Protein AF-A0A965FK18-F1 (afdb_monomer_lite)

Foldseek 3Di:
DDDPVVVVVVVVVVVVPPPPPADDPVVQVVVVVVVCVVLVPDDDPHDDPVCVVPDQKDWDKDKDFDDPPWAKIKTKHWIWGHDDPDIDPIDIDIDIDTD

Sequence (99 aa):
MKHPLLPALALYGFTLAASFAGSTLGESIDKTIDILEQYGKAQGDSIPRNVFHECKGVVILSIYKAAFIIGAEGGEGLVVIRKGNKWSPPSGISAAGAG

Radius of gyration: 20.44 Å; chains: 1; bounding box: 66×41×35 Å

Secondary structure (DSSP, 8-state):
-----HHHHHHHHHHTT----PPPHHHHHHHHHHHHHHHHH-SSSSPPHHHHHH-SEEEEEEEEEE-TTT-EEEEEEEEEEEETTEEPPPEEEEEEEE-

pLDDT: mean 76.02, std 15.05, range [48.12, 95.25]

Structure (mmCIF, N/CA/C/O backbone):
data_AF-A0A965FK18-F1
#
_entry.id   AF-A0A965FK18-F1
#
loop_
_atom_site.group_PDB
_atom_site.id
_atom_site.type_symbol
_atom_site.label_atom_id
_atom_site.label_alt_id
_atom_site.label_comp_id
_atom_site.label_asym_id
_atom_site.label_entity_id
_atom_site.label_seq_id
_atom_site.pdbx_PDB_ins_code
_atom_site.Cartn_x
_atom_site.Cartn_y
_atom_site.Cartn_z
_atom_site.occupancy
_atom_site.B_iso_or_equiv
_atom_site.auth_seq_id
_atom_site.auth_comp_id
_atom_site.auth_asym_id
_atom_site.auth_atom_id
_atom_site.pdbx_PDB_model_num
ATOM 1 N N . MET A 1 1 ? 49.071 -27.757 -19.689 1.00 48.47 1 MET A N 1
ATOM 2 C CA . MET A 1 1 ? 48.671 -26.945 -18.519 1.00 48.47 1 MET A CA 1
ATOM 3 C C . MET A 1 1 ? 47.845 -25.775 -19.044 1.00 48.47 1 MET A C 1
ATOM 5 O O . MET A 1 1 ? 48.425 -24.819 -19.533 1.00 48.47 1 MET A O 1
ATOM 9 N N . LYS A 1 2 ? 46.514 -25.917 -19.119 1.00 54.72 2 LYS A N 1
ATOM 10 C CA . LYS A 1 2 ? 45.589 -24.916 -19.688 1.00 54.72 2 LYS A CA 1
ATOM 11 C C . LYS A 1 2 ? 44.607 -24.516 -18.581 1.00 54.72 2 LYS A C 1
ATOM 13 O O . LYS A 1 2 ? 44.079 -25.383 -17.895 1.00 54.72 2 LYS A O 1
ATOM 18 N N . HIS A 1 3 ? 44.498 -23.218 -18.349 1.00 54.94 3 HIS A N 1
ATOM 19 C CA . HIS A 1 3 ? 44.089 -22.585 -17.093 1.00 54.94 3 HIS A CA 1
ATOM 20 C C . HIS A 1 3 ? 42.569 -22.680 -16.798 1.00 54.94 3 HIS A C 1
ATOM 22 O O . HIS A 1 3 ? 41.775 -22.559 -17.731 1.00 54.94 3 HIS A O 1
ATOM 28 N N . PRO A 1 4 ? 42.135 -22.821 -15.525 1.00 51.50 4 PRO A N 1
ATOM 29 C CA . PRO A 1 4 ? 40.728 -22.917 -15.115 1.00 51.50 4 PRO A CA 1
ATOM 30 C C . PRO A 1 4 ? 40.099 -21.527 -14.883 1.00 51.50 4 PRO A C 1
ATOM 32 O O . PRO A 1 4 ? 39.562 -21.245 -13.816 1.00 51.50 4 PRO A O 1
ATOM 35 N N . LEU A 1 5 ? 40.194 -20.625 -15.866 1.00 56.22 5 LEU A N 1
ATOM 36 C CA . LEU A 1 5 ? 39.733 -19.230 -15.722 1.00 56.22 5 LEU A CA 1
ATOM 37 C C . LEU A 1 5 ? 38.258 -19.016 -16.107 1.00 56.22 5 LEU A C 1
ATOM 39 O O . LEU A 1 5 ? 37.673 -17.999 -15.747 1.00 56.22 5 LEU A O 1
ATOM 43 N N . LEU A 1 6 ? 37.635 -19.981 -16.792 1.00 55.56 6 LEU A N 1
ATOM 44 C CA . LEU A 1 6 ? 36.222 -19.905 -17.178 1.00 55.56 6 LEU A CA 1
ATOM 45 C C . LEU A 1 6 ? 35.217 -19.999 -16.005 1.00 55.56 6 LEU A C 1
ATOM 47 O O . LEU A 1 6 ? 34.279 -19.203 -15.993 1.00 55.56 6 LEU A O 1
ATOM 51 N N . PRO A 1 7 ? 35.363 -20.900 -15.006 1.00 56.25 7 PRO A N 1
ATOM 52 C CA . PRO A 1 7 ? 34.383 -20.990 -13.918 1.00 56.25 7 PRO A CA 1
ATOM 53 C C . PRO A 1 7 ? 34.481 -19.818 -12.929 1.00 56.25 7 PRO A C 1
ATOM 55 O O . PRO A 1 7 ? 33.490 -19.467 -12.294 1.00 56.25 7 PRO A O 1
ATOM 58 N N . ALA A 1 8 ? 35.649 -19.173 -12.823 1.00 55.12 8 ALA A N 1
ATOM 59 C CA . ALA A 1 8 ? 35.850 -18.025 -11.941 1.00 55.12 8 ALA A CA 1
ATOM 60 C C . ALA A 1 8 ? 35.097 -16.769 -12.425 1.00 55.12 8 ALA A C 1
ATOM 62 O O . ALA A 1 8 ? 34.592 -16.002 -11.608 1.00 55.12 8 ALA A O 1
ATOM 63 N N . LEU A 1 9 ? 34.964 -16.585 -13.745 1.00 54.97 9 LEU A N 1
ATOM 64 C CA . LEU A 1 9 ? 34.256 -15.440 -14.327 1.00 54.97 9 LEU A CA 1
ATOM 65 C C . LEU A 1 9 ? 32.729 -15.549 -14.153 1.00 54.97 9 LEU A C 1
ATOM 67 O O . LEU A 1 9 ? 32.060 -14.546 -13.916 1.00 54.97 9 LEU A O 1
ATOM 71 N N . ALA A 1 10 ? 32.185 -16.771 -14.196 1.00 57.16 10 ALA A N 1
ATOM 72 C CA . ALA A 1 10 ? 30.768 -17.025 -13.930 1.00 57.16 10 ALA A CA 1
ATOM 73 C C . ALA A 1 10 ? 30.397 -16.771 -12.456 1.00 57.16 10 ALA A C 1
ATOM 75 O O . ALA A 1 10 ? 29.320 -16.251 -12.170 1.00 57.16 10 ALA A O 1
ATOM 76 N N . LEU A 1 11 ? 31.311 -17.070 -11.524 1.00 54.78 11 LEU A N 1
ATOM 77 C CA . LEU A 1 11 ? 31.109 -16.803 -10.097 1.00 54.78 11 LEU A CA 1
ATOM 78 C C . LEU A 1 11 ? 31.154 -15.299 -9.770 1.00 54.78 11 LEU A C 1
ATOM 80 O O . LEU A 1 11 ? 30.399 -14.837 -8.920 1.00 54.78 11 LEU A O 1
ATOM 84 N N . TYR A 1 12 ? 31.988 -14.528 -10.478 1.00 54.81 12 TYR A N 1
ATOM 85 C CA . TYR A 1 12 ? 32.101 -13.074 -10.299 1.00 54.81 12 TYR A CA 1
ATOM 86 C C . TYR A 1 12 ? 30.897 -12.303 -10.873 1.00 54.81 12 TYR A C 1
ATOM 88 O O . TYR A 1 12 ? 30.498 -11.270 -10.337 1.00 54.81 12 TYR A O 1
ATOM 96 N N . GLY A 1 13 ? 30.272 -12.820 -11.938 1.00 53.38 13 GLY A N 1
ATOM 97 C CA . GLY A 1 13 ? 29.026 -12.263 -12.476 1.00 53.38 13 GLY A CA 1
ATOM 98 C C . GLY A 1 13 ? 27.823 -12.458 -11.545 1.00 53.38 13 GLY A C 1
ATOM 99 O O . GLY A 1 13 ? 26.942 -11.604 -11.492 1.00 53.38 13 GLY A O 1
ATOM 100 N N . PHE A 1 14 ? 27.805 -13.541 -10.762 1.00 51.12 14 PHE A N 1
ATOM 101 C CA . PHE A 1 14 ? 26.692 -13.859 -9.864 1.00 51.12 14 PHE A CA 1
ATOM 102 C C . PHE A 1 14 ? 26.662 -12.982 -8.601 1.00 51.12 14 PHE A C 1
ATOM 104 O O . PHE A 1 14 ? 25.592 -12.712 -8.061 1.00 51.12 14 PHE A O 1
ATOM 111 N N . THR A 1 15 ? 27.810 -12.467 -8.147 1.00 54.00 15 THR A N 1
ATOM 112 C CA . THR A 1 15 ? 27.869 -11.588 -6.966 1.00 54.00 15 THR A CA 1
ATOM 113 C C . THR A 1 15 ? 27.397 -10.158 -7.240 1.00 54.00 15 THR A C 1
ATOM 115 O O . THR A 1 15 ? 27.059 -9.449 -6.297 1.00 54.00 15 THR A O 1
ATOM 118 N N . LEU A 1 16 ? 27.341 -9.722 -8.506 1.00 49.72 16 LEU A N 1
ATOM 119 C CA . LEU A 1 16 ? 26.945 -8.350 -8.860 1.00 49.72 16 LEU A CA 1
ATOM 120 C C . LEU A 1 16 ? 25.418 -8.164 -8.982 1.00 49.72 16 LEU A C 1
ATOM 122 O O . LEU A 1 16 ? 24.944 -7.035 -9.058 1.00 49.72 16 LEU A O 1
ATOM 126 N N . ALA A 1 17 ? 24.636 -9.248 -8.957 1.00 49.22 17 ALA A N 1
ATOM 127 C CA . ALA A 1 17 ? 23.177 -9.201 -9.097 1.00 49.22 17 ALA A CA 1
ATOM 128 C C . ALA A 1 17 ? 22.409 -9.077 -7.762 1.00 49.22 17 ALA A C 1
ATOM 130 O O . ALA A 1 17 ? 21.184 -8.994 -7.774 1.00 49.22 17 ALA A O 1
ATOM 131 N N . ALA A 1 18 ? 23.094 -9.068 -6.611 1.00 48.12 18 ALA A N 1
ATOM 132 C CA . ALA A 1 18 ? 22.445 -9.100 -5.293 1.00 48.12 18 ALA A CA 1
ATOM 133 C C . ALA A 1 18 ? 22.260 -7.724 -4.625 1.00 48.12 18 ALA A C 1
ATOM 135 O O . ALA A 1 18 ? 21.739 -7.652 -3.513 1.00 48.12 18 ALA A O 1
ATOM 136 N N . SER A 1 19 ? 22.639 -6.625 -5.282 1.00 51.12 19 SER A N 1
ATOM 137 C CA . SER A 1 19 ? 22.393 -5.272 -4.767 1.00 51.12 19 SER A CA 1
ATOM 138 C C . SER A 1 19 ? 20.965 -4.817 -5.084 1.00 51.12 19 SER A C 1
ATOM 140 O O . SER A 1 19 ? 20.757 -3.851 -5.815 1.00 51.12 19 SER A O 1
ATOM 142 N N . PHE A 1 20 ? 19.964 -5.513 -4.538 1.00 53.31 20 PHE A N 1
ATOM 143 C CA . PHE A 1 20 ? 18.619 -4.952 -4.422 1.00 53.31 20 PHE A CA 1
ATOM 144 C C . PHE A 1 20 ? 18.674 -3.850 -3.360 1.00 53.31 20 PHE A C 1
ATOM 146 O O . PHE A 1 20 ? 18.553 -4.108 -2.163 1.00 53.31 20 PHE A O 1
ATOM 153 N N . ALA A 1 21 ? 18.922 -2.617 -3.797 1.00 56.66 21 ALA A N 1
ATOM 154 C CA . ALA A 1 21 ? 18.743 -1.439 -2.964 1.00 56.66 21 ALA A CA 1
ATOM 155 C C . ALA A 1 21 ? 17.235 -1.255 -2.719 1.00 56.66 21 ALA A C 1
ATOM 157 O O . ALA A 1 21 ? 16.543 -0.651 -3.532 1.00 56.66 21 ALA A O 1
ATOM 158 N N . GLY A 1 22 ? 16.719 -1.852 -1.641 1.00 60.59 22 GLY A N 1
ATOM 159 C CA . GLY A 1 22 ? 15.365 -1.580 -1.152 1.00 60.59 22 GLY A CA 1
ATOM 160 C C . GLY A 1 22 ? 15.257 -0.141 -0.642 1.00 60.59 22 GLY A C 1
ATOM 161 O O . GLY A 1 22 ? 16.243 0.417 -0.150 1.00 60.59 22 GLY A O 1
ATOM 162 N N . SER A 1 23 ? 14.083 0.476 -0.773 1.00 69.06 23 SER A N 1
ATOM 163 C CA . SER A 1 23 ? 13.854 1.835 -0.284 1.00 69.06 23 SER A CA 1
ATOM 164 C C . SER A 1 23 ? 13.952 1.918 1.238 1.00 69.06 23 SER A C 1
ATOM 166 O O . SER A 1 23 ? 13.714 0.960 1.979 1.00 69.06 23 SER A O 1
ATOM 168 N N . THR A 1 24 ? 14.284 3.111 1.727 1.00 79.31 24 THR A N 1
ATOM 169 C CA . THR A 1 24 ? 14.166 3.403 3.157 1.00 79.31 24 THR A CA 1
ATOM 170 C C . THR A 1 24 ? 12.695 3.601 3.535 1.00 79.31 24 THR A C 1
ATOM 172 O O . THR A 1 24 ? 11.885 4.056 2.726 1.00 79.31 24 THR A O 1
ATOM 175 N N . LEU A 1 25 ? 12.335 3.309 4.791 1.00 75.94 25 LEU A N 1
ATOM 176 C CA . LEU A 1 25 ? 10.957 3.474 5.277 1.00 75.94 25 LEU A CA 1
ATOM 177 C C . LEU A 1 25 ? 10.436 4.911 5.082 1.00 75.94 25 LEU A C 1
ATOM 179 O O . LEU A 1 25 ? 9.276 5.092 4.728 1.00 75.94 25 LEU A O 1
ATOM 183 N N . GLY A 1 26 ? 11.290 5.918 5.299 1.00 81.69 26 GLY A N 1
ATOM 184 C CA . GLY A 1 26 ? 10.921 7.325 5.121 1.00 81.69 26 GLY A CA 1
ATOM 185 C C . GLY A 1 26 ? 10.522 7.633 3.680 1.00 81.69 26 GLY A C 1
ATOM 186 O O . GLY A 1 26 ? 9.441 8.155 3.437 1.00 81.69 26 GLY A O 1
ATOM 187 N N . GLU A 1 27 ? 11.329 7.189 2.720 1.00 81.94 27 GLU A N 1
ATOM 188 C CA . GLU A 1 27 ? 11.045 7.380 1.296 1.00 81.94 27 GLU A CA 1
ATOM 189 C C . GLU A 1 27 ? 9.777 6.634 0.842 1.00 81.94 27 GLU A C 1
ATOM 191 O O . GLU A 1 27 ? 9.013 7.128 0.013 1.00 81.94 27 GLU A O 1
ATOM 196 N N . SER A 1 28 ? 9.512 5.458 1.417 1.00 81.50 28 SER A N 1
ATOM 197 C CA . SER A 1 28 ? 8.258 4.728 1.200 1.00 81.50 28 SER A CA 1
ATOM 198 C C . SER A 1 28 ? 7.031 5.478 1.738 1.00 81.50 28 SER A C 1
ATOM 200 O O . SER A 1 28 ? 5.966 5.421 1.117 1.00 81.50 28 SER A O 1
ATOM 202 N N . ILE A 1 29 ? 7.155 6.183 2.871 1.00 85.00 29 ILE A N 1
ATOM 203 C CA . ILE A 1 29 ? 6.073 7.009 3.434 1.00 85.00 29 ILE A CA 1
ATOM 204 C C . ILE A 1 29 ? 5.775 8.180 2.502 1.00 85.00 29 ILE A C 1
ATOM 206 O O . ILE A 1 29 ? 4.614 8.372 2.145 1.00 85.00 29 ILE A O 1
ATOM 210 N N . ASP A 1 30 ? 6.805 8.899 2.058 1.00 88.06 30 ASP A N 1
ATOM 211 C CA . ASP A 1 30 ? 6.645 10.061 1.179 1.00 88.06 30 ASP A CA 1
ATOM 212 C C . ASP A 1 30 ? 5.989 9.663 -0.153 1.00 88.06 30 ASP A C 1
ATOM 214 O O . ASP A 1 30 ? 4.953 10.214 -0.527 1.00 88.06 30 ASP A O 1
ATOM 218 N N . LYS A 1 31 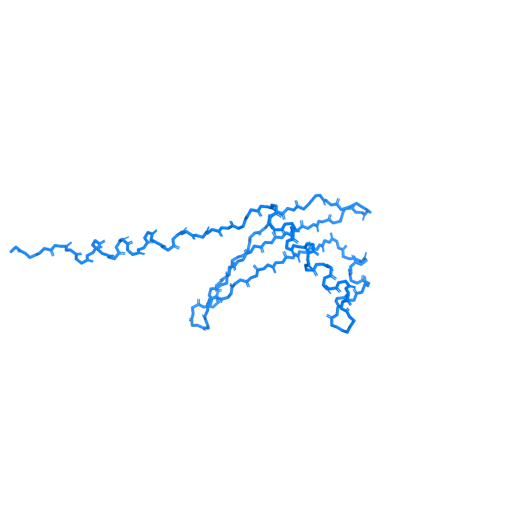? 6.482 8.597 -0.802 1.00 85.50 31 LYS A N 1
ATOM 219 C CA . LYS A 1 31 ? 5.863 8.043 -2.024 1.00 85.50 31 LYS A CA 1
ATOM 220 C C . LYS A 1 31 ? 4.406 7.633 -1.810 1.00 85.50 31 LYS A C 1
ATOM 222 O O . LYS A 1 31 ? 3.563 7.804 -2.688 1.00 85.50 31 LYS A O 1
ATOM 227 N N . THR A 1 32 ? 4.102 7.067 -0.645 1.00 82.06 32 THR A N 1
ATOM 228 C CA . THR A 1 32 ? 2.742 6.644 -0.300 1.00 82.06 32 THR A CA 1
ATOM 229 C C . THR A 1 32 ? 1.797 7.838 -0.157 1.00 82.06 32 THR A C 1
ATOM 231 O O . THR A 1 32 ? 0.648 7.759 -0.599 1.00 82.06 32 THR A O 1
ATOM 234 N N . ILE A 1 33 ? 2.269 8.945 0.422 1.00 86.25 33 ILE A N 1
ATOM 235 C CA . ILE A 1 33 ? 1.503 10.192 0.528 1.00 86.25 33 ILE A CA 1
ATOM 236 C C . ILE A 1 33 ? 1.209 10.749 -0.867 1.00 86.25 33 ILE A C 1
ATOM 238 O O . ILE A 1 33 ? 0.048 11.034 -1.160 1.00 86.25 33 ILE A O 1
ATOM 242 N N . ASP A 1 34 ? 2.213 10.811 -1.745 1.00 87.31 34 ASP A N 1
ATOM 243 C CA . ASP A 1 34 ? 2.055 11.315 -3.115 1.00 87.31 34 ASP A CA 1
ATOM 244 C C . ASP A 1 34 ? 1.002 10.524 -3.903 1.00 87.31 34 ASP A C 1
ATOM 246 O O . ASP A 1 34 ? 0.113 11.105 -4.535 1.00 87.31 34 ASP A O 1
ATOM 250 N N . ILE A 1 35 ? 1.047 9.189 -3.812 1.00 84.75 35 ILE A N 1
ATOM 251 C CA . ILE A 1 35 ? 0.049 8.308 -4.430 1.00 84.75 35 ILE A CA 1
ATOM 252 C C . ILE A 1 35 ? -1.344 8.621 -3.869 1.00 84.75 35 ILE A C 1
ATOM 254 O O . ILE A 1 35 ? -2.286 8.843 -4.631 1.00 84.75 35 ILE A O 1
ATOM 258 N N . LEU A 1 36 ? -1.503 8.677 -2.544 1.00 82.69 36 LEU A N 1
ATOM 259 C CA . LEU A 1 36 ? -2.802 8.958 -1.927 1.00 82.69 36 LEU A CA 1
ATOM 260 C C . LEU A 1 36 ? -3.356 10.332 -2.319 1.00 82.69 36 LEU A C 1
ATOM 262 O O . LEU A 1 36 ? -4.560 10.454 -2.556 1.00 82.69 36 LEU A O 1
ATOM 266 N N . GLU A 1 37 ? -2.509 11.353 -2.426 1.00 83.44 37 GLU A N 1
ATOM 267 C CA . GLU A 1 37 ? -2.918 12.676 -2.895 1.00 83.44 37 GLU A CA 1
ATOM 268 C C . GLU A 1 37 ? -3.365 12.664 -4.355 1.00 83.44 37 GLU A C 1
ATOM 270 O O . GLU A 1 37 ? -4.401 13.250 -4.688 1.00 83.44 37 GLU A O 1
ATOM 275 N N . GLN A 1 38 ? -2.609 11.988 -5.220 1.00 82.50 38 GLN A N 1
ATOM 276 C CA . GLN A 1 38 ? -2.929 11.863 -6.636 1.00 82.50 38 GLN A CA 1
ATOM 277 C C . GLN A 1 38 ? -4.285 11.174 -6.828 1.00 82.50 38 GLN A C 1
ATOM 279 O O . GLN A 1 38 ? -5.157 11.708 -7.517 1.00 82.50 38 GLN A O 1
ATOM 284 N N . TYR A 1 39 ? -4.502 10.035 -6.164 1.00 75.25 39 TYR A N 1
ATOM 285 C CA . TYR A 1 39 ? -5.776 9.313 -6.222 1.00 75.25 39 TYR A CA 1
ATOM 286 C C . TYR A 1 39 ? -6.912 10.057 -5.511 1.00 75.25 39 TYR A C 1
ATOM 288 O O . TYR A 1 39 ? -8.069 9.934 -5.909 1.00 75.25 39 TYR A O 1
ATOM 296 N N . GLY A 1 40 ? -6.605 10.860 -4.490 1.00 73.75 40 GLY A N 1
ATOM 297 C CA . GLY A 1 40 ? -7.577 11.713 -3.810 1.00 73.75 40 GLY A CA 1
ATOM 298 C C . GLY A 1 40 ? -8.093 12.867 -4.675 1.00 73.75 40 GLY A C 1
ATOM 299 O O . GLY A 1 40 ? -9.244 13.273 -4.507 1.00 73.75 40 GLY A O 1
ATOM 300 N N . LYS A 1 41 ? -7.262 13.382 -5.592 1.00 74.25 41 LYS A N 1
ATOM 301 C CA . LYS A 1 41 ? -7.593 14.482 -6.518 1.00 74.25 41 LYS A CA 1
ATOM 302 C C . LYS A 1 41 ? -8.143 13.990 -7.866 1.00 74.25 41 LYS A C 1
ATOM 304 O O . LYS A 1 41 ? -8.794 14.764 -8.564 1.00 74.25 41 LYS A O 1
ATOM 309 N N . ALA A 1 42 ? -7.915 12.727 -8.232 1.00 65.69 42 ALA A N 1
ATOM 310 C CA . ALA A 1 42 ? -8.398 12.149 -9.484 1.00 65.69 42 ALA A CA 1
ATOM 311 C C . ALA A 1 42 ? -9.932 11.969 -9.483 1.00 65.69 42 ALA A C 1
ATOM 313 O O . ALA A 1 42 ? -10.491 11.230 -8.670 1.00 65.69 42 ALA A O 1
ATOM 314 N N . GLN A 1 43 ? -10.624 12.623 -10.420 1.00 52.09 43 GLN A N 1
ATOM 315 C CA . GLN A 1 43 ? -12.043 12.395 -10.713 1.00 52.09 43 GLN A CA 1
ATOM 316 C C . GLN A 1 43 ? -12.160 11.434 -11.905 1.00 52.09 43 GLN A C 1
ATOM 318 O O . GLN A 1 43 ? -11.699 11.767 -12.992 1.00 52.09 43 GLN A O 1
ATOM 323 N N . GLY A 1 44 ? -12.763 10.257 -11.711 1.00 59.59 44 GLY A N 1
ATOM 324 C CA . GLY A 1 44 ? -13.120 9.338 -12.807 1.00 59.59 44 GLY A CA 1
ATOM 325 C C . GLY A 1 44 ? -12.662 7.893 -12.599 1.00 59.59 44 GLY A C 1
ATOM 326 O O . GLY A 1 44 ? -13.510 7.013 -12.543 1.00 59.59 44 GLY A O 1
ATOM 327 N N . ASP A 1 45 ? -11.359 7.671 -12.396 1.00 57.25 45 ASP A N 1
ATOM 328 C CA . ASP A 1 45 ? -10.749 6.334 -12.202 1.00 57.25 45 ASP A CA 1
ATOM 329 C C . ASP A 1 45 ? -10.348 6.052 -10.740 1.00 57.25 45 ASP A C 1
ATOM 331 O O . ASP A 1 45 ? -9.578 5.140 -10.432 1.00 57.25 45 ASP A O 1
ATOM 335 N N . SER A 1 46 ? -10.841 6.862 -9.802 1.00 65.75 46 SER A N 1
ATOM 336 C CA . SER A 1 46 ? -10.495 6.742 -8.389 1.00 65.75 46 SER A CA 1
ATOM 337 C C . SER A 1 46 ? -11.273 5.621 -7.702 1.00 65.75 46 SER A C 1
ATOM 339 O O . SER A 1 46 ? -12.466 5.416 -7.925 1.00 65.75 46 SER A O 1
ATOM 341 N N . ILE A 1 47 ? -10.575 4.898 -6.820 1.00 74.38 47 ILE A N 1
ATOM 342 C CA . ILE A 1 47 ? -11.167 3.884 -5.943 1.00 74.38 47 ILE A CA 1
ATOM 343 C C . ILE A 1 47 ? -12.395 4.502 -5.243 1.00 74.38 47 ILE A C 1
ATOM 345 O O . ILE A 1 47 ? -12.250 5.537 -4.578 1.00 74.38 47 ILE A O 1
ATOM 349 N N . PRO A 1 48 ? -13.595 3.898 -5.372 1.00 82.06 48 PRO A N 1
ATOM 350 C CA . PRO A 1 48 ? -14.818 4.458 -4.817 1.00 82.06 48 PRO A CA 1
ATOM 351 C C . PRO A 1 48 ? -14.684 4.758 -3.324 1.00 82.06 48 PRO A C 1
ATOM 353 O O . PRO A 1 48 ? -14.161 3.959 -2.545 1.00 82.06 48 PRO A O 1
ATOM 356 N N . ARG A 1 49 ? -15.173 5.925 -2.896 1.00 79.94 49 ARG A N 1
ATOM 357 C CA . ARG A 1 49 ? -14.964 6.415 -1.525 1.00 79.94 49 ARG A CA 1
ATOM 358 C C . ARG A 1 49 ? -15.542 5.474 -0.460 1.00 79.94 49 ARG A C 1
ATOM 360 O O . ARG A 1 49 ? -14.959 5.343 0.613 1.00 79.94 49 ARG A O 1
ATOM 367 N N . ASN A 1 50 ? -16.630 4.766 -0.765 1.00 86.12 50 ASN A N 1
ATOM 368 C CA . ASN A 1 50 ? -17.206 3.748 0.119 1.00 86.12 50 ASN A CA 1
ATOM 369 C C . ASN A 1 50 ? -16.237 2.584 0.395 1.00 86.12 50 ASN A C 1
ATOM 371 O O . ASN A 1 50 ? -16.181 2.116 1.528 1.00 86.12 50 ASN A O 1
ATOM 375 N N . VAL A 1 51 ? -15.411 2.184 -0.580 1.00 87.94 51 VAL A N 1
ATOM 376 C CA . VAL A 1 51 ? -14.403 1.126 -0.393 1.00 87.94 51 VAL A CA 1
ATOM 377 C C . VAL A 1 51 ? -13.398 1.539 0.679 1.00 87.94 51 VAL A C 1
ATOM 379 O O . VAL A 1 51 ? -13.131 0.768 1.596 1.00 87.94 51 VAL A O 1
ATOM 382 N N . PHE A 1 52 ? -12.907 2.782 0.649 1.00 83.56 52 PHE A N 1
ATOM 383 C CA . PHE A 1 52 ? -12.026 3.293 1.705 1.00 83.56 52 PHE A CA 1
ATOM 384 C C . PHE A 1 52 ? -12.723 3.408 3.065 1.00 83.56 52 PHE A C 1
ATOM 386 O O . PHE A 1 52 ? -12.102 3.162 4.100 1.00 83.56 52 PHE A O 1
ATOM 393 N N . HIS A 1 53 ? -14.009 3.767 3.091 1.00 85.19 53 HIS A N 1
ATOM 394 C CA . HIS A 1 53 ? -14.758 3.871 4.344 1.00 85.19 53 HIS A CA 1
ATOM 395 C C . HIS A 1 53 ? -14.974 2.514 5.025 1.00 85.19 53 HIS A C 1
ATOM 397 O O . HIS A 1 53 ? -14.901 2.443 6.257 1.00 85.19 53 HIS A O 1
ATOM 403 N N . GLU A 1 54 ? -15.205 1.462 4.240 1.00 89.06 54 GLU A N 1
ATOM 404 C CA . GLU A 1 54 ? -15.519 0.113 4.721 1.00 89.06 54 GLU A CA 1
ATOM 405 C C . GLU A 1 54 ? -14.284 -0.789 4.872 1.00 89.06 54 GLU A C 1
ATOM 407 O O . GLU A 1 54 ? -14.336 -1.785 5.604 1.00 89.06 54 GLU A O 1
ATOM 412 N N . CYS A 1 55 ? -13.161 -0.440 4.231 1.00 90.62 55 CYS A N 1
ATOM 413 C CA . CYS A 1 55 ? -11.955 -1.261 4.265 1.00 90.62 55 CYS A CA 1
ATOM 414 C C . CYS A 1 55 ? -11.411 -1.450 5.691 1.00 90.62 55 CYS A C 1
ATOM 416 O O . CYS A 1 55 ? -11.434 -0.561 6.550 1.00 90.62 55 CYS A O 1
ATOM 418 N N . LYS A 1 56 ? -10.886 -2.654 5.941 1.00 92.81 56 LYS A N 1
ATOM 419 C CA . LYS A 1 56 ? -10.199 -3.006 7.194 1.00 92.81 56 LYS A CA 1
ATOM 420 C C . LYS A 1 56 ? -8.714 -2.662 7.167 1.00 92.81 56 LYS A C 1
ATOM 422 O O . LYS A 1 56 ? -8.051 -2.785 8.188 1.00 92.81 56 LYS A O 1
ATOM 427 N N . GLY A 1 57 ? -8.193 -2.240 6.026 1.00 92.00 57 GLY A N 1
ATOM 428 C CA . GLY A 1 57 ? -6.792 -1.927 5.820 1.00 92.00 57 GLY A CA 1
ATOM 429 C C . GLY A 1 57 ? -6.549 -1.507 4.379 1.00 92.00 57 GLY A C 1
ATOM 430 O 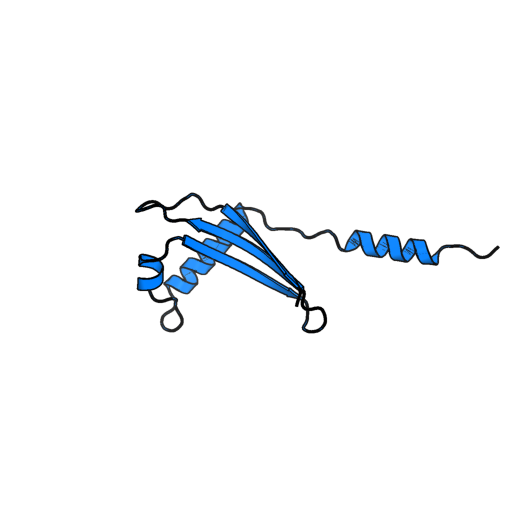O . GLY A 1 57 ? -7.363 -1.800 3.502 1.00 92.00 57 GLY A O 1
ATOM 431 N N . VAL A 1 58 ? -5.438 -0.816 4.159 1.00 92.69 58 VAL A N 1
ATOM 432 C CA . VAL A 1 58 ? -4.990 -0.362 2.844 1.00 92.69 58 VAL A CA 1
ATOM 433 C C . VAL A 1 58 ? -3.540 -0.784 2.667 1.00 92.69 58 VAL A C 1
ATOM 435 O O . VAL A 1 58 ? -2.734 -0.683 3.594 1.00 92.69 58 VAL A O 1
ATOM 438 N N . VAL A 1 59 ? -3.235 -1.274 1.472 1.00 93.12 59 VAL A N 1
ATOM 439 C CA . VAL A 1 59 ? -1.897 -1.664 1.042 1.00 93.12 59 VAL A CA 1
ATOM 440 C C . VAL A 1 59 ? -1.564 -0.859 -0.207 1.00 93.12 59 VAL A C 1
ATOM 442 O O . VAL A 1 59 ? -2.355 -0.838 -1.150 1.00 93.12 59 VAL A O 1
ATOM 445 N N . ILE A 1 60 ? -0.413 -0.193 -0.202 1.00 91.38 60 ILE A N 1
ATOM 446 C CA . ILE A 1 60 ? 0.081 0.613 -1.322 1.00 91.38 60 ILE A CA 1
ATOM 447 C C . ILE A 1 60 ? 1.424 0.024 -1.718 1.00 91.38 60 ILE A C 1
ATOM 449 O O . ILE A 1 60 ? 2.344 -0.009 -0.905 1.00 91.38 60 ILE A O 1
ATOM 453 N N . LEU A 1 61 ? 1.497 -0.498 -2.942 1.00 90.25 61 LEU A N 1
ATOM 454 C CA . LEU A 1 61 ? 2.629 -1.267 -3.450 1.00 90.25 61 LEU A CA 1
ATOM 455 C C . LEU A 1 61 ? 3.171 -0.642 -4.729 1.00 90.25 61 LEU A C 1
ATOM 457 O O . LEU A 1 61 ? 2.414 -0.360 -5.658 1.00 90.25 61 LEU A O 1
ATOM 461 N N . SER A 1 62 ? 4.492 -0.530 -4.790 1.00 87.94 62 SER A N 1
ATOM 462 C CA . SER A 1 62 ? 5.242 -0.258 -6.009 1.00 87.94 62 SER A CA 1
ATOM 463 C C . SER A 1 62 ? 5.867 -1.567 -6.484 1.00 87.94 62 SER A C 1
ATOM 465 O O . SER A 1 62 ? 6.799 -2.070 -5.859 1.00 87.94 62 SER A O 1
ATOM 467 N N . ILE A 1 63 ? 5.330 -2.140 -7.565 1.00 87.25 63 ILE A N 1
ATOM 468 C CA . ILE A 1 63 ? 5.800 -3.407 -8.143 1.00 87.25 63 ILE A CA 1
ATOM 469 C C . ILE A 1 63 ? 6.593 -3.138 -9.421 1.00 87.25 63 ILE A C 1
ATOM 471 O O . ILE A 1 63 ? 6.096 -2.507 -10.353 1.00 87.25 63 ILE A O 1
ATOM 475 N N . TYR A 1 64 ? 7.800 -3.688 -9.487 1.00 84.62 64 TYR A N 1
ATOM 476 C CA . TYR A 1 64 ? 8.623 -3.759 -10.685 1.00 84.62 64 TYR A CA 1
ATOM 477 C C . TYR A 1 64 ? 8.422 -5.123 -11.353 1.00 84.62 64 TYR A C 1
ATOM 479 O O . TYR A 1 64 ? 8.543 -6.173 -10.720 1.00 84.62 64 TYR A O 1
ATOM 487 N N . LYS A 1 65 ? 8.115 -5.109 -12.651 1.00 81.62 65 LYS A N 1
ATOM 488 C CA . LYS A 1 65 ? 7.954 -6.310 -13.480 1.00 81.62 65 LYS A CA 1
ATOM 489 C C . LYS A 1 65 ? 9.180 -6.471 -14.380 1.00 81.62 65 LYS A C 1
ATOM 491 O O . LYS A 1 65 ? 9.428 -5.614 -15.228 1.00 81.62 65 LYS A O 1
ATOM 496 N N . ALA A 1 66 ? 9.940 -7.553 -14.220 1.00 68.12 66 ALA A N 1
ATOM 497 C CA . ALA A 1 66 ? 11.084 -7.864 -15.071 1.00 68.12 66 ALA A CA 1
ATOM 498 C C . ALA A 1 66 ? 10.643 -8.789 -16.219 1.00 68.12 66 ALA A C 1
ATOM 500 O O . ALA A 1 66 ? 10.446 -9.974 -16.002 1.00 68.12 66 ALA A O 1
ATOM 501 N N . ALA A 1 67 ? 10.480 -8.208 -17.416 1.00 62.50 67 ALA A N 1
ATOM 502 C CA . ALA A 1 67 ? 10.336 -8.819 -18.749 1.00 62.50 67 ALA A CA 1
ATOM 503 C C . ALA A 1 67 ? 9.516 -10.132 -18.898 1.00 62.50 67 ALA A C 1
ATOM 505 O O . ALA A 1 67 ? 9.824 -11.169 -18.322 1.00 62.50 67 ALA A O 1
ATOM 506 N N . PHE A 1 68 ? 8.565 -10.109 -19.843 1.00 65.12 68 PHE A N 1
ATOM 507 C CA . PHE A 1 68 ? 7.620 -11.167 -20.270 1.00 65.12 68 PHE A CA 1
ATOM 508 C C . PHE A 1 68 ? 8.126 -12.631 -20.394 1.00 65.12 68 PHE A C 1
ATOM 510 O O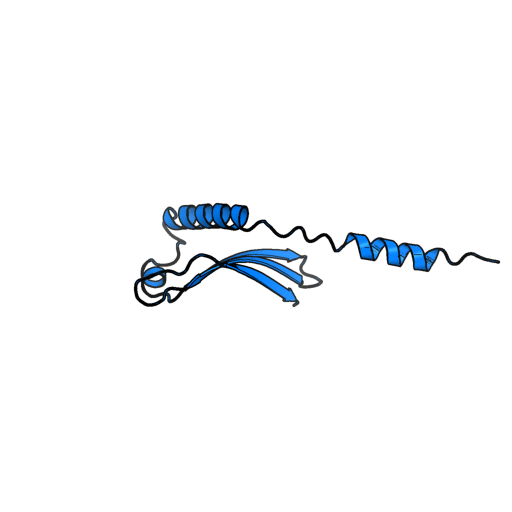 . PHE A 1 68 ? 7.299 -13.516 -20.572 1.00 65.12 68 PHE A O 1
ATOM 517 N N . ILE A 1 69 ? 9.436 -12.904 -20.353 1.00 62.66 69 ILE A N 1
ATOM 518 C CA . ILE A 1 69 ? 10.034 -14.231 -20.607 1.00 62.66 69 ILE A CA 1
ATOM 519 C C . ILE A 1 69 ? 10.315 -15.025 -19.317 1.00 62.66 69 ILE A C 1
ATOM 521 O O . ILE A 1 69 ? 10.211 -16.246 -19.330 1.00 62.66 69 ILE A O 1
ATOM 525 N N . ILE A 1 70 ? 10.706 -14.357 -18.224 1.00 63.94 70 ILE A N 1
ATOM 526 C CA . ILE A 1 70 ? 11.109 -14.997 -16.949 1.00 63.94 70 ILE A CA 1
ATOM 527 C C . ILE A 1 70 ? 10.143 -14.700 -15.793 1.00 63.94 70 ILE A C 1
ATOM 529 O O . ILE A 1 70 ? 10.329 -15.232 -14.703 1.00 63.94 70 ILE A O 1
ATOM 533 N N . GLY A 1 71 ? 9.137 -13.850 -16.035 1.00 67.81 71 GLY A N 1
ATOM 534 C CA . GLY A 1 71 ? 7.977 -13.656 -15.163 1.00 67.81 71 GLY A CA 1
ATOM 535 C C . GLY A 1 71 ? 8.294 -13.271 -13.720 1.00 67.81 71 GLY A C 1
ATOM 536 O O . GLY A 1 71 ? 7.506 -13.567 -12.832 1.00 67.81 71 GLY A O 1
ATOM 537 N N . ALA A 1 72 ? 9.428 -12.623 -13.455 1.00 72.94 72 ALA A N 1
ATOM 538 C CA . ALA A 1 72 ? 9.783 -12.210 -12.104 1.00 72.94 72 ALA A CA 1
ATOM 539 C C . ALA A 1 72 ? 9.190 -10.830 -11.786 1.00 72.94 72 ALA A C 1
ATOM 541 O O . ALA A 1 72 ? 9.409 -9.848 -12.504 1.00 72.94 72 ALA A O 1
ATOM 542 N N . GLU A 1 73 ? 8.469 -10.747 -10.675 1.00 85.38 73 GLU A N 1
ATOM 543 C CA . GLU A 1 73 ? 7.940 -9.510 -10.115 1.00 85.38 73 GLU A CA 1
ATOM 544 C C . GLU A 1 73 ? 8.528 -9.291 -8.726 1.00 85.38 73 GLU A C 1
ATOM 546 O O . GLU A 1 73 ? 8.638 -10.216 -7.921 1.00 85.38 73 GLU A O 1
ATOM 551 N N . GLY A 1 74 ? 8.905 -8.055 -8.434 1.00 87.00 74 GLY A N 1
ATOM 552 C CA . GLY A 1 74 ? 9.451 -7.681 -7.138 1.00 87.00 74 GLY A CA 1
ATOM 553 C C . GLY A 1 74 ? 9.082 -6.251 -6.808 1.00 87.00 74 GLY A C 1
ATOM 554 O O . GLY A 1 74 ? 9.036 -5.396 -7.687 1.00 87.00 74 GLY A O 1
ATOM 555 N N . GLY A 1 75 ? 8.802 -5.972 -5.546 1.00 87.75 75 GLY A N 1
ATOM 556 C CA . GLY A 1 75 ? 8.407 -4.644 -5.130 1.00 87.75 75 GLY A CA 1
ATOM 557 C C . GLY A 1 75 ? 8.275 -4.494 -3.632 1.00 87.75 75 GLY A C 1
ATOM 558 O O . GLY A 1 75 ? 8.433 -5.435 -2.853 1.00 87.75 75 GLY A O 1
ATOM 559 N N . GLU A 1 76 ? 7.977 -3.271 -3.242 1.00 91.81 76 GLU A N 1
ATOM 560 C CA . GLU A 1 76 ? 7.889 -2.852 -1.854 1.00 91.81 76 GLU A CA 1
ATOM 561 C C . 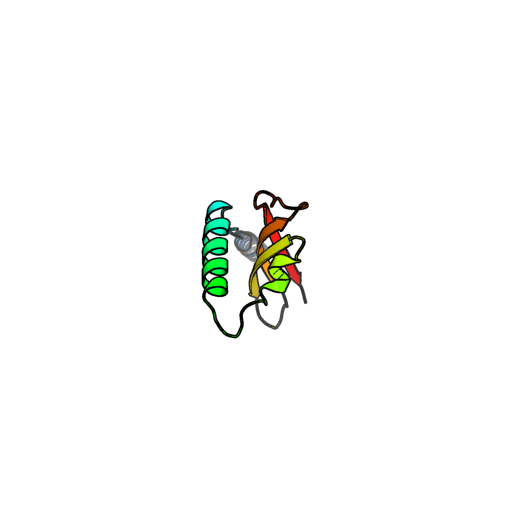GLU A 1 76 ? 6.767 -1.838 -1.673 1.00 91.81 76 GLU A C 1
ATOM 563 O O . GLU A 1 76 ? 6.244 -1.266 -2.635 1.00 91.81 76 GLU A O 1
ATOM 568 N N . GLY A 1 77 ? 6.379 -1.629 -0.426 1.00 89.62 77 GLY A N 1
ATOM 569 C CA . GLY A 1 77 ? 5.364 -0.652 -0.101 1.00 89.62 77 GLY A CA 1
ATOM 570 C C . GLY A 1 77 ? 5.014 -0.619 1.372 1.00 89.62 77 GLY A C 1
ATOM 571 O O . GLY A 1 77 ? 5.757 -1.104 2.228 1.00 89.62 77 GLY A O 1
ATOM 572 N N . LEU A 1 78 ? 3.854 -0.036 1.659 1.00 93.31 78 LEU A N 1
ATOM 573 C CA . LEU A 1 78 ? 3.353 0.151 3.012 1.00 93.31 78 LEU A CA 1
ATOM 574 C C . LEU A 1 78 ? 1.969 -0.466 3.185 1.00 93.31 78 LEU A C 1
ATOM 576 O O . LEU A 1 78 ? 1.117 -0.426 2.294 1.00 93.31 78 LEU A O 1
ATOM 580 N N . VAL A 1 79 ? 1.735 -0.987 4.385 1.00 94.44 79 VAL A N 1
ATOM 581 C CA . V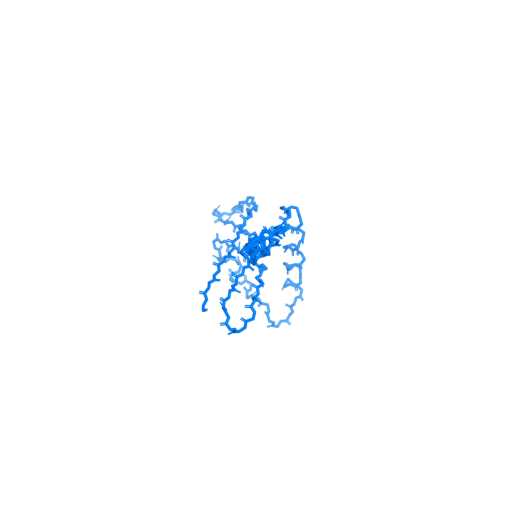AL A 1 79 ? 0.423 -1.432 4.852 1.00 94.44 79 VAL A CA 1
ATOM 582 C C . VAL A 1 79 ? -0.005 -0.641 6.078 1.00 94.44 79 VAL A C 1
ATOM 584 O O . VAL A 1 79 ? 0.793 -0.358 6.97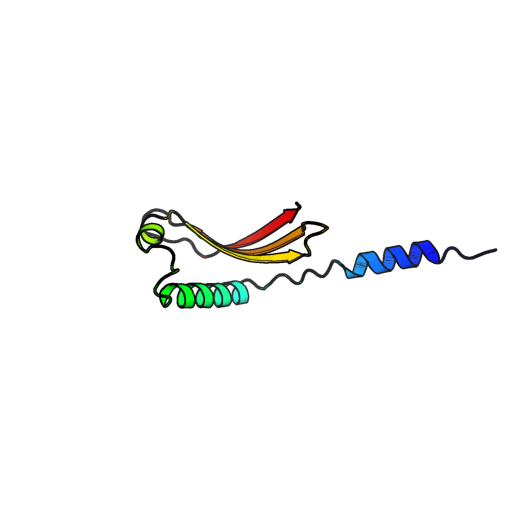6 1.00 94.44 79 VAL A O 1
ATOM 587 N N . VAL A 1 80 ? -1.296 -0.325 6.130 1.00 94.25 80 VAL A N 1
ATOM 588 C CA . VAL A 1 80 ? -1.962 0.224 7.309 1.00 94.25 80 VAL A CA 1
ATOM 589 C C . VAL A 1 80 ? -3.235 -0.571 7.561 1.00 94.25 80 VAL A C 1
ATOM 591 O O . VAL A 1 80 ? -4.032 -0.795 6.651 1.00 94.25 80 VAL A O 1
ATOM 594 N N . ILE A 1 81 ? -3.454 -0.980 8.808 1.00 95.25 81 ILE A N 1
ATOM 595 C CA . ILE A 1 81 ? -4.637 -1.741 9.222 1.00 95.25 81 ILE A CA 1
ATOM 596 C C . ILE A 1 81 ? -5.537 -0.873 10.098 1.00 95.25 81 ILE A C 1
ATOM 598 O O . ILE A 1 81 ? -5.071 -0.116 10.951 1.00 95.25 81 ILE A O 1
ATOM 602 N N . ARG A 1 82 ? -6.850 -1.003 9.915 1.00 93.94 82 ARG A N 1
ATOM 603 C CA . ARG A 1 82 ? -7.874 -0.307 10.691 1.00 93.94 82 ARG A CA 1
ATOM 604 C C . ARG A 1 82 ? -8.447 -1.238 11.754 1.00 93.94 82 ARG A C 1
ATOM 606 O O . ARG A 1 82 ? -9.169 -2.188 11.453 1.00 93.94 82 ARG A O 1
ATOM 613 N N . LYS A 1 83 ? -8.181 -0.929 13.023 1.00 90.25 83 LYS A N 1
ATOM 614 C CA . LYS A 1 83 ? -8.753 -1.634 14.178 1.00 90.25 83 LYS A CA 1
ATOM 615 C C . LYS A 1 83 ? -9.866 -0.778 14.786 1.00 90.25 83 LYS A C 1
ATOM 617 O O . LYS A 1 83 ? -9.619 0.138 15.571 1.00 90.25 83 LYS A O 1
ATOM 622 N N . GLY A 1 84 ? -11.106 -1.051 14.379 1.00 88.00 84 GLY A N 1
ATOM 623 C CA . GLY A 1 84 ? -12.269 -0.233 14.740 1.00 88.00 84 GLY A CA 1
ATOM 624 C C . GLY A 1 84 ? -12.209 1.150 14.081 1.00 88.00 84 GLY A C 1
ATOM 625 O O . GLY A 1 84 ? -12.233 1.259 12.857 1.00 88.00 84 GLY A O 1
ATOM 626 N N . ASN A 1 85 ? -12.097 2.209 14.887 1.00 85.81 85 ASN A N 1
ATOM 627 C CA . ASN A 1 85 ? -11.982 3.594 14.403 1.00 85.81 85 ASN A CA 1
ATOM 628 C C . ASN A 1 85 ? -10.546 4.138 14.392 1.00 85.81 85 ASN A C 1
ATOM 630 O O . ASN A 1 85 ? -10.351 5.311 14.086 1.00 85.81 85 ASN A O 1
ATOM 634 N N . LYS A 1 86 ? -9.544 3.314 14.719 1.00 91.06 86 LYS A N 1
ATOM 635 C CA . LYS A 1 86 ? -8.137 3.731 14.740 1.00 91.06 86 LYS A CA 1
ATOM 636 C C . LYS A 1 86 ? -7.349 3.010 13.652 1.00 91.06 86 LYS A C 1
ATOM 638 O O . LYS A 1 86 ? -7.526 1.808 13.449 1.00 91.06 86 LYS A O 1
ATOM 643 N N . TRP A 1 87 ? -6.468 3.748 12.992 1.00 91.38 87 TRP A N 1
ATOM 644 C CA . TRP A 1 87 ? -5.466 3.202 12.083 1.00 91.38 87 TRP A CA 1
ATOM 645 C C . TRP A 1 87 ? -4.204 2.827 12.860 1.00 91.38 87 TRP A C 1
ATOM 647 O O . TRP A 1 87 ? -3.866 3.473 13.856 1.00 91.38 87 TRP A O 1
ATOM 657 N N . SER A 1 88 ? -3.534 1.759 12.437 1.00 92.56 88 SER A N 1
ATOM 658 C CA . SER A 1 88 ? -2.200 1.421 12.924 1.00 92.56 88 SER A CA 1
ATOM 659 C C . SER A 1 88 ? -1.165 2.427 12.407 1.00 92.56 88 SER A C 1
ATOM 661 O O . SER A 1 88 ? -1.420 3.127 11.428 1.00 92.56 88 SER A O 1
ATOM 663 N N . PRO A 1 89 ? 0.036 2.472 13.002 1.00 92.69 89 PRO A N 1
ATOM 664 C CA . PRO A 1 89 ? 1.199 3.012 12.309 1.00 92.69 89 PRO A CA 1
ATOM 665 C C . PRO A 1 89 ? 1.433 2.272 10.976 1.00 92.69 89 PRO A C 1
ATOM 667 O O . PRO A 1 89 ? 1.052 1.095 10.867 1.00 92.69 89 PRO A O 1
ATOM 670 N N . PRO A 1 90 ? 2.042 2.924 9.970 1.00 90.19 90 PRO A N 1
ATOM 671 C CA . PRO A 1 90 ? 2.409 2.263 8.725 1.00 90.19 90 PRO A CA 1
ATOM 672 C C . PRO A 1 90 ? 3.510 1.227 8.962 1.00 90.19 90 PRO A C 1
ATOM 674 O O . PRO A 1 90 ? 4.356 1.383 9.843 1.00 90.19 90 PRO A O 1
ATOM 677 N N . SER A 1 91 ? 3.494 0.153 8.178 1.00 92.06 91 SER A N 1
ATOM 678 C CA . SER A 1 91 ? 4.525 -0.889 8.202 1.00 92.06 91 SER A CA 1
ATOM 679 C C . SER A 1 91 ? 5.012 -1.199 6.793 1.00 92.06 91 SER A C 1
ATOM 681 O O . SER A 1 91 ? 4.200 -1.321 5.879 1.00 92.06 91 SER A O 1
ATOM 683 N N . GLY A 1 92 ? 6.331 -1.330 6.641 1.00 91.62 92 GLY A N 1
ATOM 684 C CA . GLY A 1 92 ? 6.977 -1.758 5.401 1.00 91.62 92 GLY A CA 1
ATOM 685 C C . GLY A 1 92 ? 6.627 -3.195 5.045 1.00 91.62 92 GLY A C 1
ATOM 686 O O . GLY A 1 92 ? 6.655 -4.072 5.909 1.00 91.62 92 GLY A O 1
ATOM 687 N N . ILE A 1 93 ? 6.318 -3.430 3.774 1.00 90.50 93 ILE A N 1
ATOM 688 C CA . ILE A 1 93 ? 6.129 -4.760 3.202 1.00 90.50 93 ILE A CA 1
ATOM 689 C C . ILE A 1 93 ? 6.910 -4.875 1.898 1.00 90.50 93 ILE A C 1
ATOM 691 O O . ILE A 1 93 ? 7.061 -3.902 1.162 1.00 90.50 93 ILE A O 1
ATOM 695 N N . SER A 1 94 ? 7.369 -6.082 1.597 1.00 88.94 94 SER A N 1
ATOM 696 C CA . SER A 1 94 ? 7.910 -6.436 0.293 1.00 88.94 94 SER A CA 1
ATOM 697 C C . SER A 1 94 ? 7.076 -7.554 -0.318 1.00 88.94 94 SER A C 1
ATOM 699 O O . SER A 1 94 ? 6.549 -8.421 0.381 1.00 88.94 94 SER A O 1
ATOM 701 N N . ALA A 1 95 ? 6.921 -7.501 -1.633 1.00 87.31 95 ALA A N 1
ATOM 702 C CA . ALA A 1 95 ? 6.224 -8.501 -2.418 1.00 87.31 95 ALA A CA 1
ATOM 703 C C . ALA A 1 95 ? 7.164 -8.996 -3.515 1.00 87.31 95 ALA A C 1
ATOM 705 O O . ALA A 1 95 ? 7.810 -8.202 -4.194 1.00 87.31 95 ALA A O 1
ATOM 706 N N . ALA A 1 96 ? 7.235 -10.310 -3.686 1.00 85.06 96 ALA A N 1
ATOM 707 C CA . ALA A 1 96 ? 7.958 -10.940 -4.778 1.00 85.06 96 ALA A CA 1
ATOM 708 C C . ALA A 1 96 ? 7.115 -12.086 -5.340 1.00 85.06 96 ALA A C 1
ATOM 710 O O . ALA A 1 96 ? 6.432 -12.785 -4.589 1.00 85.06 96 ALA A O 1
ATOM 711 N N . GLY A 1 97 ? 7.155 -12.262 -6.654 1.00 80.62 97 GLY A N 1
ATOM 712 C CA . GLY A 1 97 ? 6.429 -13.295 -7.378 1.00 80.62 97 GLY A CA 1
ATOM 713 C C . GLY A 1 97 ? 7.215 -13.767 -8.595 1.00 80.62 97 GLY A C 1
ATOM 714 O O . GLY A 1 97 ? 8.074 -13.053 -9.107 1.00 80.62 97 GLY A O 1
ATOM 715 N N . ALA A 1 98 ? 6.929 -14.986 -9.038 1.00 75.44 98 ALA A N 1
ATOM 716 C CA . ALA A 1 98 ? 7.446 -15.552 -10.277 1.00 75.44 98 ALA A CA 1
ATOM 717 C C . ALA A 1 98 ? 6.284 -16.213 -11.036 1.00 75.44 98 ALA A C 1
ATOM 719 O O . ALA A 1 98 ? 5.427 -16.833 -10.397 1.00 75.44 98 ALA A O 1
ATOM 720 N N . GLY A 1 99 ? 6.250 -16.061 -12.360 1.00 61.88 99 GLY A N 1
ATOM 721 C CA . GLY A 1 99 ? 5.204 -16.554 -13.260 1.00 61.88 99 GLY A CA 1
ATOM 722 C C . GLY A 1 99 ? 5.748 -17.118 -14.562 1.00 61.88 99 GLY A C 1
ATOM 723 O O . GLY A 1 99 ? 6.919 -16.834 -14.894 1.00 61.88 99 GLY A O 1
#